Protein AF-A0A4Y3KHI7-F1 (afdb_monomer_lite)

Foldseek 3Di:
DDPVVVVVVVVVVVVVVVVPVVVVVVVVVVVVVVVVVVVVVVCVLVPPPADPPVVDPVLLVVCVVVQQWPWDFDADPSHTWIKIAGRDDDDPVDDPQSVQQQCQAQNPVRNGIGTPVSRDHDDDPDPPD

Structure (mmCIF, N/CA/C/O backbone):
data_AF-A0A4Y3KHI7-F1
#
_entry.id   AF-A0A4Y3KHI7-F1
#
loop_
_atom_site.group_PDB
_atom_site.id
_atom_site.type_symbol
_atom_site.label_atom_id
_atom_site.label_alt_id
_atom_site.label_comp_id
_atom_site.label_asym_id
_atom_site.label_entity_id
_atom_site.label_seq_id
_atom_site.pdbx_PDB_ins_code
_atom_site.Cartn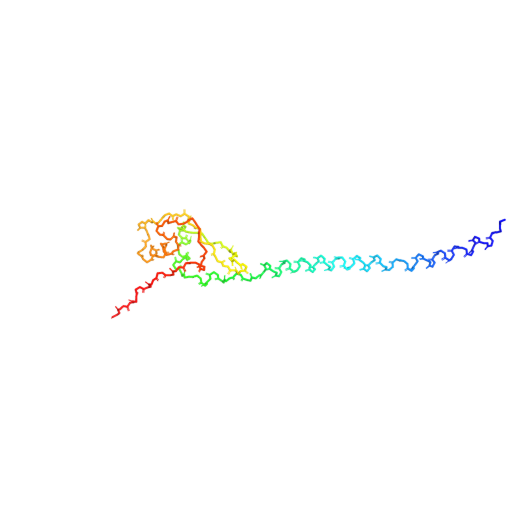_x
_atom_site.Cartn_y
_atom_site.Cartn_z
_atom_site.occupancy
_atom_site.B_iso_or_equiv
_atom_site.auth_seq_id
_atom_site.auth_comp_id
_atom_site.auth_asym_id
_atom_site.auth_atom_id
_atom_site.pdbx_PDB_model_num
ATOM 1 N N . MET A 1 1 ? 65.507 -1.540 -60.124 1.00 51.50 1 MET A N 1
ATOM 2 C CA . MET A 1 1 ? 64.235 -1.167 -59.474 1.00 51.50 1 MET A CA 1
ATOM 3 C C . MET A 1 1 ? 63.824 0.178 -60.057 1.00 51.50 1 MET A C 1
ATOM 5 O O . MET A 1 1 ? 64.557 1.140 -59.868 1.00 51.50 1 MET A O 1
ATOM 9 N N . ARG A 1 2 ? 62.813 0.207 -60.937 1.00 57.88 2 ARG A N 1
ATOM 10 C CA . ARG A 1 2 ? 62.478 1.383 -61.767 1.00 57.88 2 ARG A CA 1
ATOM 11 C C . ARG A 1 2 ? 61.407 2.233 -61.075 1.00 57.88 2 ARG A C 1
ATOM 13 O O . ARG A 1 2 ? 60.436 1.692 -60.559 1.00 57.88 2 ARG A O 1
ATOM 20 N N . MET A 1 3 ? 61.584 3.555 -61.098 1.00 49.47 3 MET A N 1
ATOM 21 C CA . MET A 1 3 ? 60.712 4.564 -60.467 1.00 49.47 3 MET A CA 1
ATOM 22 C C . MET A 1 3 ? 59.239 4.489 -60.933 1.00 49.47 3 MET A C 1
ATOM 24 O O . MET A 1 3 ? 58.338 4.939 -60.227 1.00 49.47 3 MET A O 1
ATOM 28 N N . ASP A 1 4 ? 58.991 3.878 -62.095 1.00 52.78 4 ASP A N 1
ATOM 29 C CA . ASP A 1 4 ? 57.665 3.708 -62.703 1.00 52.78 4 ASP A CA 1
ATOM 30 C C . ASP A 1 4 ? 56.741 2.742 -61.939 1.00 52.78 4 ASP A C 1
ATOM 32 O O . ASP A 1 4 ? 55.518 2.866 -62.004 1.00 52.78 4 ASP A O 1
ATOM 36 N N . GLU A 1 5 ? 57.304 1.796 -61.182 1.00 55.09 5 GLU A N 1
ATOM 37 C CA . GLU A 1 5 ? 56.534 0.842 -60.367 1.00 55.09 5 GLU A CA 1
ATOM 38 C C . GLU A 1 5 ? 55.979 1.502 -59.095 1.00 55.09 5 GLU A C 1
ATOM 40 O O . GLU A 1 5 ? 54.848 1.240 -58.684 1.00 55.09 5 GLU A O 1
ATOM 45 N N . VAL A 1 6 ? 56.736 2.442 -58.521 1.00 53.50 6 VAL A N 1
ATOM 46 C CA . VAL A 1 6 ? 56.359 3.169 -57.300 1.00 53.50 6 VAL A CA 1
ATOM 47 C C . VAL A 1 6 ? 55.242 4.179 -57.586 1.00 53.50 6 VAL A C 1
ATOM 49 O O . VAL A 1 6 ? 54.301 4.294 -56.805 1.00 53.50 6 VAL A O 1
ATOM 52 N N . MET A 1 7 ? 55.266 4.849 -58.743 1.00 53.28 7 MET A N 1
ATOM 53 C CA . MET A 1 7 ? 54.239 5.836 -59.114 1.00 53.28 7 MET A CA 1
ATOM 54 C C . MET A 1 7 ? 52.874 5.223 -59.477 1.00 53.28 7 MET A C 1
ATOM 56 O O . MET A 1 7 ? 51.858 5.912 -59.398 1.00 53.28 7 MET A O 1
ATOM 60 N N . ARG A 1 8 ? 52.816 3.929 -59.830 1.00 55.47 8 ARG A N 1
ATOM 61 C CA . ARG A 1 8 ? 51.549 3.204 -60.062 1.00 55.47 8 ARG A CA 1
ATOM 62 C C . ARG A 1 8 ? 50.986 2.513 -58.822 1.00 55.47 8 ARG A C 1
ATOM 64 O O . ARG A 1 8 ? 49.782 2.272 -58.776 1.00 55.47 8 ARG A O 1
ATOM 71 N N . ALA A 1 9 ? 51.815 2.213 -57.825 1.00 54.00 9 ALA A N 1
ATOM 72 C CA . ALA A 1 9 ? 51.363 1.574 -56.590 1.00 54.00 9 ALA A CA 1
ATOM 73 C C . ALA A 1 9 ? 50.588 2.542 -55.671 1.00 54.00 9 ALA A C 1
ATOM 75 O O . ALA A 1 9 ? 49.636 2.138 -55.002 1.00 54.00 9 ALA A O 1
ATOM 76 N N . VAL A 1 10 ? 50.939 3.833 -55.683 1.00 53.53 10 VAL A N 1
ATOM 77 C CA . VAL A 1 10 ? 50.341 4.849 -54.794 1.00 53.53 10 VAL A CA 1
ATOM 78 C C . VAL A 1 10 ? 48.842 5.102 -55.073 1.00 53.53 10 VAL A C 1
ATOM 80 O O . VAL A 1 10 ? 48.060 5.082 -54.121 1.00 53.53 10 VAL A O 1
ATOM 83 N N . PRO A 1 11 ? 48.369 5.246 -56.330 1.00 51.16 11 PRO A N 1
ATOM 84 C CA . PRO A 1 11 ? 46.938 5.422 -56.605 1.00 51.16 11 PRO A CA 1
ATOM 85 C C . PRO A 1 11 ? 46.100 4.156 -56.362 1.00 51.16 11 PRO A C 1
ATOM 87 O O . PRO A 1 11 ? 44.897 4.248 -56.119 1.00 51.16 11 PRO A O 1
ATOM 90 N N . ALA A 1 12 ? 46.716 2.970 -56.437 1.00 53.28 12 ALA A N 1
ATOM 91 C CA . ALA A 1 12 ? 46.040 1.696 -56.191 1.00 53.28 12 ALA A CA 1
ATOM 92 C C . ALA A 1 12 ? 45.806 1.452 -54.690 1.00 53.28 12 ALA A C 1
ATOM 94 O O . ALA A 1 12 ? 44.731 0.981 -54.318 1.00 53.28 12 ALA A O 1
ATOM 95 N N . LEU A 1 13 ? 46.749 1.854 -53.825 1.00 50.53 13 LEU A N 1
ATOM 96 C CA . LEU A 1 13 ? 46.533 1.840 -52.375 1.00 50.53 13 LEU A CA 1
ATOM 97 C C . LEU A 1 13 ? 45.477 2.869 -51.941 1.00 50.53 13 LEU A C 1
ATOM 99 O O . LEU A 1 13 ? 44.623 2.535 -51.123 1.00 50.53 13 LEU A O 1
ATOM 103 N N . ALA A 1 14 ? 45.466 4.072 -52.526 1.00 48.81 14 ALA A N 1
ATOM 104 C CA . ALA A 1 14 ? 44.501 5.117 -52.166 1.00 48.81 14 ALA A CA 1
ATOM 105 C C . ALA A 1 14 ? 43.038 4.697 -52.421 1.00 48.81 14 ALA A C 1
ATOM 107 O O . ALA A 1 14 ? 42.177 4.921 -51.574 1.00 48.81 14 ALA A O 1
ATOM 108 N N . ARG A 1 15 ? 42.764 3.983 -53.526 1.00 52.12 15 ARG A N 1
ATOM 109 C CA . ARG A 1 15 ? 41.421 3.425 -53.799 1.00 52.12 15 ARG A CA 1
ATOM 110 C C . ARG A 1 15 ? 41.013 2.283 -52.865 1.00 52.12 15 ARG A C 1
ATOM 112 O O . ARG A 1 15 ? 39.819 2.064 -52.672 1.00 52.12 15 ARG A O 1
ATOM 119 N N . SER A 1 16 ? 41.974 1.545 -52.303 1.00 47.47 16 SER A N 1
ATOM 120 C CA . SER A 1 16 ? 41.678 0.450 -51.366 1.00 47.47 16 SER A CA 1
ATOM 121 C C . SER A 1 16 ? 41.278 0.954 -49.975 1.00 47.47 16 SER A C 1
ATOM 123 O O . SER A 1 16 ? 40.459 0.322 -49.313 1.00 47.47 16 SER A O 1
ATOM 125 N N . VAL A 1 17 ? 41.783 2.126 -49.571 1.00 47.50 17 VAL A N 1
ATOM 126 C CA . VAL A 1 17 ? 41.451 2.762 -48.285 1.00 47.50 17 VAL A CA 1
ATOM 127 C C . VAL A 1 17 ? 40.079 3.442 -48.350 1.00 47.50 17 VAL A C 1
ATOM 129 O O . VAL A 1 17 ? 39.269 3.291 -47.442 1.00 47.50 17 VAL A O 1
ATOM 132 N N . GLU A 1 18 ? 39.742 4.072 -49.479 1.00 47.28 18 GLU A N 1
ATOM 133 C CA . GLU A 1 18 ? 38.467 4.790 -49.647 1.00 47.28 18 GLU A CA 1
ATOM 134 C C . GLU A 1 18 ? 37.226 3.868 -49.655 1.00 47.28 18 GLU A C 1
ATOM 136 O O . GLU A 1 18 ? 36.110 4.305 -49.369 1.00 47.28 18 GLU A O 1
ATOM 141 N N . SER A 1 19 ? 37.407 2.567 -49.917 1.00 48.38 19 SER A N 1
ATOM 142 C CA . SER A 1 19 ? 36.318 1.574 -49.882 1.00 48.38 19 SER A CA 1
ATOM 143 C C . SER A 1 19 ? 36.104 0.927 -48.504 1.00 48.38 19 SER A C 1
ATOM 145 O O . SER A 1 19 ? 35.063 0.308 -48.285 1.00 48.38 19 SER A O 1
ATOM 147 N N . ALA A 1 20 ? 37.048 1.068 -47.566 1.00 46.69 20 ALA A N 1
ATOM 148 C CA . ALA A 1 20 ? 36.981 0.439 -46.242 1.00 46.69 20 ALA A CA 1
ATOM 149 C C . ALA A 1 20 ? 36.371 1.351 -45.156 1.00 46.69 20 ALA A C 1
ATOM 151 O O . ALA A 1 20 ? 35.830 0.853 -44.169 1.00 46.69 20 ALA A O 1
ATOM 152 N N . ASP A 1 21 ? 36.366 2.671 -45.361 1.00 48.28 21 ASP A N 1
ATOM 153 C CA . ASP A 1 21 ? 35.971 3.650 -44.334 1.00 48.28 21 ASP A CA 1
ATOM 154 C C . ASP A 1 21 ? 34.457 3.896 -44.191 1.00 48.28 21 ASP 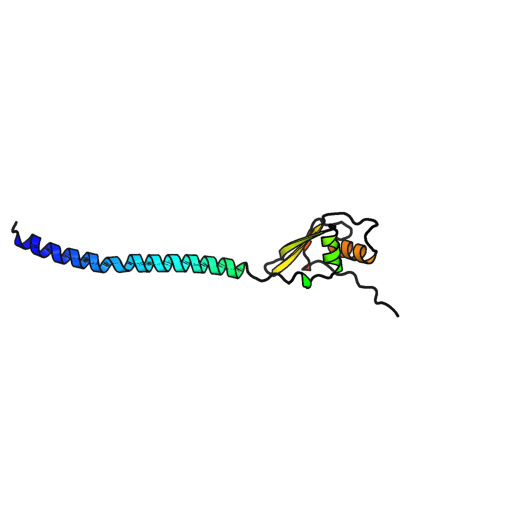A C 1
ATOM 156 O O . ASP A 1 21 ? 34.021 4.601 -43.279 1.00 48.28 21 ASP A O 1
ATOM 160 N N . ARG A 1 22 ? 33.604 3.276 -45.020 1.00 49.31 22 ARG A N 1
ATOM 161 C CA . ARG A 1 22 ? 32.133 3.370 -44.852 1.00 49.31 22 ARG A CA 1
ATOM 162 C C . ARG A 1 22 ? 31.531 2.334 -43.903 1.00 49.31 22 ARG A C 1
ATOM 164 O O . ARG A 1 22 ? 30.410 2.522 -43.434 1.00 49.31 22 ARG A O 1
ATOM 171 N N . VAL A 1 23 ? 32.254 1.259 -43.599 1.00 50.19 23 VAL A N 1
ATOM 172 C CA . VAL A 1 23 ? 31.788 0.195 -42.694 1.00 50.19 23 VAL A CA 1
ATOM 173 C C . VAL A 1 23 ? 31.876 0.575 -41.200 1.00 50.19 23 VAL A C 1
ATOM 175 O O . VAL A 1 23 ? 30.912 0.286 -40.485 1.00 50.19 23 VAL A O 1
ATOM 178 N N . PRO A 1 24 ? 32.927 1.266 -40.694 1.00 53.50 24 PRO A N 1
ATOM 179 C CA . PRO A 1 24 ? 33.001 1.605 -39.271 1.00 53.50 24 PRO A CA 1
ATOM 180 C C . PRO A 1 24 ? 31.907 2.589 -38.836 1.00 53.50 24 PRO A C 1
ATOM 182 O O . PRO A 1 24 ? 31.358 2.450 -37.744 1.00 53.50 24 PRO A O 1
ATOM 185 N N . GLY A 1 25 ? 31.525 3.531 -39.706 1.00 55.19 25 GLY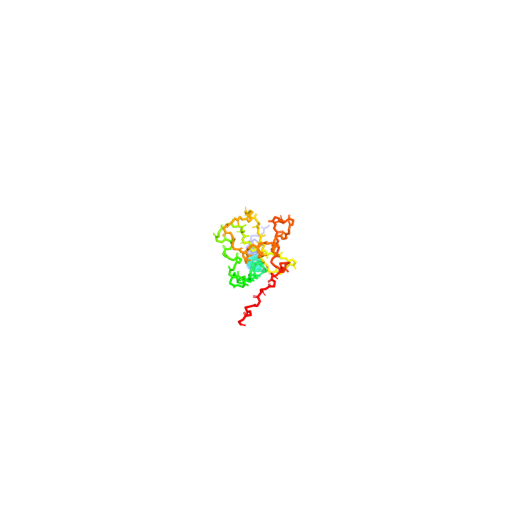 A N 1
ATOM 186 C CA . GLY A 1 25 ? 30.434 4.470 -39.426 1.00 55.19 25 GLY A CA 1
ATOM 187 C C . GLY A 1 25 ? 29.076 3.778 -39.276 1.00 55.19 25 GLY A C 1
ATOM 188 O O . GLY A 1 25 ? 28.331 4.074 -38.344 1.00 55.19 25 GLY A O 1
ATOM 189 N N . LEU A 1 26 ? 28.771 2.804 -40.141 1.00 57.41 26 LEU A N 1
ATOM 190 C CA . LEU A 1 26 ? 27.506 2.063 -40.097 1.00 57.41 26 LEU A CA 1
ATOM 191 C C . LEU A 1 26 ? 27.426 1.137 -38.871 1.00 57.41 26 LEU A C 1
ATOM 193 O O . LEU A 1 26 ? 26.385 1.053 -38.220 1.00 57.41 26 LEU A O 1
ATOM 197 N N . ALA A 1 27 ? 28.541 0.483 -38.529 1.00 61.88 27 ALA A N 1
ATOM 198 C CA . ALA A 1 27 ? 28.650 -0.354 -37.337 1.00 61.88 27 ALA A CA 1
ATOM 199 C C . ALA A 1 27 ? 28.503 0.468 -36.043 1.00 61.88 27 ALA A C 1
ATOM 201 O O . ALA A 1 27 ? 27.802 0.047 -35.122 1.00 61.88 27 ALA A O 1
ATOM 202 N N . GLY A 1 28 ? 29.098 1.666 -35.995 1.00 61.62 28 GLY A N 1
ATOM 203 C CA . GLY A 1 28 ? 28.940 2.598 -34.877 1.00 61.62 28 GLY A CA 1
ATOM 204 C C . GLY A 1 28 ? 27.493 3.062 -34.690 1.00 61.62 28 GLY A C 1
ATOM 205 O O . GLY A 1 28 ? 26.979 3.047 -33.573 1.00 61.62 28 GLY A O 1
ATOM 206 N N . VAL A 1 29 ? 26.797 3.397 -35.782 1.00 73.19 29 VAL A N 1
ATOM 207 C CA . VAL A 1 29 ? 25.377 3.789 -35.739 1.00 73.19 29 VAL A CA 1
ATOM 208 C C . VAL A 1 29 ? 24.492 2.636 -35.257 1.00 73.19 29 VAL A C 1
ATOM 210 O O . VAL A 1 29 ? 23.645 2.842 -34.389 1.00 73.19 29 VAL A O 1
ATOM 213 N N . LEU A 1 30 ? 24.710 1.412 -35.750 1.00 75.56 30 LEU A N 1
ATOM 214 C CA . LEU A 1 30 ? 23.954 0.233 -35.308 1.00 75.56 30 LEU A CA 1
ATOM 215 C C . LEU A 1 30 ? 24.165 -0.080 -33.822 1.00 75.56 30 LEU A C 1
ATOM 217 O O . LEU A 1 30 ? 23.207 -0.430 -33.135 1.00 75.56 30 LEU A O 1
ATOM 221 N N . ALA A 1 31 ? 25.386 0.087 -33.307 1.00 73.38 31 ALA A N 1
ATOM 222 C CA . ALA A 1 31 ? 25.671 -0.099 -31.886 1.00 73.38 31 ALA A CA 1
ATOM 223 C C . ALA A 1 31 ? 24.907 0.909 -31.011 1.00 73.38 31 ALA A C 1
ATOM 225 O O . ALA A 1 31 ? 24.294 0.523 -30.016 1.00 73.38 31 ALA A O 1
ATOM 226 N N . ILE A 1 32 ? 24.877 2.185 -31.410 1.00 76.06 32 ILE A N 1
ATOM 227 C CA . ILE A 1 32 ? 24.135 3.238 -30.698 1.00 76.06 32 ILE A CA 1
ATOM 228 C C . ILE A 1 32 ? 22.631 2.944 -30.719 1.00 76.06 32 ILE A C 1
ATOM 230 O O . ILE A 1 32 ? 21.983 2.985 -29.673 1.00 76.06 32 ILE A O 1
ATOM 234 N N . VAL A 1 33 ? 22.078 2.585 -31.882 1.00 79.88 33 VAL A N 1
ATOM 235 C CA . VAL A 1 33 ? 20.664 2.195 -32.011 1.00 79.88 33 VAL A CA 1
ATOM 236 C C . VAL A 1 33 ? 20.352 0.980 -31.137 1.00 79.88 33 VAL A C 1
ATOM 238 O O . VAL A 1 33 ? 19.315 0.962 -30.481 1.00 79.88 33 VAL A O 1
ATOM 241 N N . GLY A 1 34 ? 21.256 0.001 -31.061 1.00 79.31 34 GLY A N 1
ATOM 242 C CA . GLY A 1 34 ? 21.120 -1.161 -30.184 1.00 79.31 34 GLY A CA 1
ATOM 243 C C . GLY A 1 34 ? 21.048 -0.782 -28.703 1.00 79.31 34 GLY A C 1
ATOM 244 O O . GLY A 1 34 ? 20.139 -1.223 -28.004 1.00 79.31 34 GLY A O 1
ATOM 245 N N . VAL A 1 35 ? 21.948 0.083 -28.225 1.00 77.06 35 VAL A N 1
ATOM 246 C CA . VAL A 1 35 ? 21.937 0.568 -26.832 1.00 77.06 35 VAL A CA 1
ATOM 247 C C . VAL A 1 35 ? 20.664 1.358 -26.530 1.00 77.06 35 VAL A C 1
ATOM 249 O O . VAL A 1 35 ? 20.048 1.139 -25.489 1.00 77.06 35 VAL A O 1
ATOM 252 N N . ILE A 1 36 ? 20.227 2.227 -27.447 1.00 79.25 36 ILE A N 1
ATOM 253 C CA . ILE A 1 36 ? 18.975 2.982 -27.299 1.00 79.25 36 ILE A CA 1
ATOM 254 C C . ILE A 1 36 ? 17.777 2.032 -27.277 1.00 79.25 36 ILE A C 1
ATOM 256 O O . ILE A 1 36 ? 16.899 2.201 -26.440 1.00 79.25 36 ILE A O 1
ATOM 260 N N . ALA A 1 37 ? 17.738 1.017 -28.141 1.00 74.75 37 ALA A N 1
ATOM 261 C CA . ALA A 1 37 ? 16.655 0.040 -28.178 1.00 74.75 37 ALA A CA 1
ATOM 262 C C . ALA A 1 37 ? 16.601 -0.805 -26.898 1.00 74.75 37 ALA A C 1
ATOM 264 O O . ALA A 1 37 ? 15.518 -1.032 -26.364 1.00 74.75 37 ALA A O 1
ATOM 265 N N . ILE A 1 38 ? 17.753 -1.220 -26.363 1.00 76.25 38 ILE A N 1
ATOM 266 C CA . ILE A 1 38 ? 17.838 -1.927 -25.078 1.00 76.25 38 ILE A CA 1
ATOM 267 C C . ILE A 1 38 ? 17.386 -1.009 -23.940 1.00 76.25 38 ILE A C 1
ATOM 269 O O . ILE A 1 38 ? 16.564 -1.417 -23.122 1.00 76.25 38 ILE A O 1
ATOM 273 N N . GLY A 1 39 ? 17.862 0.237 -23.911 1.00 67.75 39 GLY A N 1
ATOM 274 C CA . GLY A 1 39 ? 17.446 1.238 -22.930 1.00 67.75 39 GLY A CA 1
ATOM 275 C C . GLY A 1 39 ? 15.942 1.505 -22.990 1.00 67.75 39 GLY A C 1
ATOM 276 O O . GLY A 1 39 ? 15.261 1.427 -21.973 1.00 67.75 39 GLY A O 1
ATOM 277 N N . ALA A 1 40 ? 15.396 1.718 -24.187 1.00 71.69 40 ALA A N 1
ATOM 278 C CA . ALA A 1 40 ? 13.971 1.916 -24.425 1.00 71.69 40 ALA A CA 1
ATOM 279 C C . ALA A 1 40 ? 13.149 0.679 -24.050 1.00 71.69 40 ALA A C 1
ATOM 281 O O . ALA A 1 40 ? 12.070 0.822 -23.489 1.00 71.69 40 ALA A O 1
ATOM 282 N N . PHE A 1 41 ? 13.655 -0.531 -24.295 1.00 72.62 41 PHE A N 1
ATOM 283 C CA . PHE A 1 41 ? 13.000 -1.772 -23.887 1.00 72.62 41 PHE A CA 1
ATOM 284 C C . PHE A 1 41 ? 13.004 -1.950 -22.364 1.00 72.62 41 PHE A C 1
ATOM 286 O O . PHE A 1 41 ? 11.982 -2.325 -21.792 1.00 72.62 41 PHE A O 1
ATOM 293 N N . MET A 1 42 ? 14.117 -1.643 -21.689 1.00 65.88 42 MET A N 1
ATOM 294 C CA . MET A 1 42 ? 14.189 -1.655 -20.225 1.00 65.88 42 MET A CA 1
ATOM 295 C C . MET A 1 42 ? 13.243 -0.618 -19.619 1.00 65.88 42 MET A C 1
ATOM 297 O O . MET A 1 42 ? 12.498 -0.952 -18.700 1.00 65.88 42 MET A O 1
ATOM 301 N N . ILE A 1 43 ? 13.205 0.596 -20.178 1.00 63.81 43 ILE A N 1
ATOM 302 C CA . ILE A 1 43 ? 12.265 1.643 -19.771 1.00 63.81 43 ILE A CA 1
ATOM 303 C C . ILE A 1 43 ? 10.837 1.166 -20.019 1.00 63.81 43 ILE A C 1
ATOM 305 O O . ILE A 1 43 ? 10.071 1.112 -19.071 1.00 63.81 43 ILE A O 1
ATOM 309 N N . ALA A 1 44 ? 10.471 0.735 -21.226 1.00 62.03 44 ALA A N 1
ATOM 310 C CA . ALA A 1 44 ? 9.112 0.301 -21.555 1.00 62.03 44 ALA A CA 1
ATOM 311 C C . ALA A 1 44 ? 8.634 -0.878 -20.692 1.00 62.03 44 ALA A C 1
ATOM 313 O O . ALA A 1 44 ? 7.479 -0.912 -20.272 1.00 62.03 44 ALA A O 1
ATOM 314 N N . ARG A 1 45 ? 9.522 -1.830 -20.377 1.00 59.81 45 ARG A N 1
ATOM 315 C CA . ARG A 1 45 ? 9.203 -2.956 -19.488 1.00 59.81 45 ARG A CA 1
ATOM 316 C C . ARG A 1 45 ? 8.981 -2.499 -18.045 1.00 59.81 45 ARG A C 1
ATOM 318 O O . ARG A 1 45 ? 8.102 -3.043 -17.382 1.00 59.81 45 ARG A O 1
ATOM 325 N N . ASN A 1 46 ? 9.751 -1.516 -17.584 1.00 57.50 46 ASN A N 1
ATOM 326 C CA . ASN A 1 46 ? 9.655 -0.965 -16.231 1.00 57.50 46 ASN A CA 1
ATOM 327 C C . ASN A 1 46 ? 8.604 0.155 -16.103 1.00 57.50 46 ASN A C 1
ATOM 329 O O . ASN A 1 46 ? 8.214 0.509 -14.999 1.00 57.50 46 ASN A O 1
ATOM 333 N N . SER A 1 47 ? 8.127 0.693 -17.228 1.00 52.31 47 SER A N 1
ATOM 334 C CA . SER A 1 47 ? 7.143 1.782 -17.313 1.00 52.31 47 SER A CA 1
ATOM 335 C C . SER A 1 47 ? 5.710 1.272 -17.360 1.00 52.31 47 SER A C 1
ATOM 337 O O . SER A 1 47 ? 4.818 2.023 -17.750 1.00 52.31 47 SER A O 1
ATOM 339 N N . ARG A 1 48 ? 5.461 0.001 -17.007 1.00 60.59 48 ARG A N 1
ATOM 340 C CA . ARG A 1 48 ? 4.081 -0.441 -16.803 1.00 60.59 48 ARG A CA 1
ATOM 341 C C . ARG A 1 48 ? 3.483 0.483 -15.741 1.00 60.59 48 ARG A C 1
ATOM 343 O O . ARG A 1 48 ? 4.035 0.533 -14.641 1.00 60.59 48 ARG A O 1
ATOM 350 N N . PRO A 1 49 ? 2.441 1.258 -16.081 1.00 60.53 49 PRO A N 1
ATOM 351 C CA . PRO A 1 49 ? 1.871 2.195 -15.137 1.00 60.53 49 PRO A CA 1
ATOM 352 C C . PRO A 1 49 ? 1.400 1.392 -13.931 1.00 60.53 49 PRO A C 1
ATOM 354 O O . PRO A 1 49 ? 0.726 0.369 -14.083 1.00 60.53 49 PRO A O 1
ATOM 357 N N . HIS A 1 50 ? 1.823 1.824 -12.746 1.00 63.66 50 HIS A N 1
ATOM 358 C CA . HIS A 1 50 ? 1.223 1.306 -11.530 1.00 63.66 50 HIS A CA 1
ATOM 359 C C . HIS A 1 50 ? -0.263 1.681 -11.540 1.00 63.66 50 HIS A C 1
ATOM 361 O O . HIS A 1 50 ? -0.602 2.725 -12.115 1.00 63.66 50 HIS A O 1
ATOM 367 N N . PRO A 1 51 ? -1.147 0.848 -10.958 1.00 68.56 51 PRO A N 1
ATOM 368 C CA . PRO A 1 51 ? -2.523 1.264 -10.714 1.00 68.56 51 PRO A CA 1
ATOM 369 C C . PRO A 1 51 ? -2.502 2.631 -10.033 1.00 68.56 51 PRO A C 1
ATOM 371 O O . PRO A 1 51 ? -1.603 2.918 -9.243 1.00 68.56 51 PRO A O 1
ATOM 374 N N . THR A 1 52 ? -3.420 3.514 -10.397 1.00 76.19 52 THR A N 1
ATOM 375 C CA . THR A 1 52 ? -3.452 4.861 -9.832 1.00 76.19 52 THR A CA 1
ATOM 376 C C . THR A 1 52 ? -3.666 4.768 -8.325 1.00 76.19 52 THR A C 1
ATOM 378 O O . THR A 1 52 ? -4.426 3.937 -7.842 1.00 76.19 52 THR A O 1
ATOM 381 N N . ARG A 1 53 ? -2.993 5.617 -7.541 1.00 77.00 53 ARG A N 1
ATOM 382 C CA . ARG A 1 53 ? -3.161 5.633 -6.073 1.00 77.00 53 ARG A CA 1
ATOM 383 C C . ARG A 1 53 ? -4.613 5.923 -5.660 1.00 77.00 53 ARG A C 1
ATOM 385 O O . ARG A 1 53 ? -5.037 5.516 -4.588 1.00 77.00 53 ARG A O 1
ATOM 392 N N . GLU A 1 54 ? -5.368 6.561 -6.553 1.00 76.94 54 GLU A N 1
ATOM 393 C CA . GLU A 1 54 ? -6.814 6.797 -6.471 1.00 76.94 54 GLU A CA 1
ATOM 394 C C . GLU A 1 54 ? -7.657 5.507 -6.473 1.00 76.94 54 GLU A C 1
ATOM 396 O O . GLU A 1 54 ? -8.805 5.535 -6.043 1.00 76.94 54 GLU A O 1
ATOM 401 N N . ASP A 1 55 ? -7.094 4.370 -6.899 1.00 83.25 55 ASP A N 1
ATOM 402 C CA . ASP A 1 55 ? -7.768 3.065 -6.867 1.00 83.25 55 ASP A CA 1
ATOM 403 C C . ASP A 1 55 ? -7.814 2.462 -5.450 1.00 83.25 55 ASP A C 1
ATOM 405 O O . ASP A 1 55 ? -8.525 1.482 -5.203 1.00 83.25 55 ASP A O 1
ATOM 409 N N . LEU A 1 56 ? -7.049 3.020 -4.504 1.00 89.12 56 LEU A N 1
ATOM 410 C CA . LEU A 1 56 ? -7.074 2.595 -3.110 1.00 89.12 56 LEU A CA 1
ATOM 411 C C . LEU A 1 56 ? -8.247 3.256 -2.366 1.00 89.12 56 LEU A C 1
ATOM 413 O O . LEU A 1 56 ? -8.496 4.450 -2.539 1.00 89.12 56 LEU A O 1
ATOM 417 N N . PRO A 1 57 ? -8.959 2.519 -1.493 1.00 91.56 57 PRO A N 1
ATOM 418 C CA . PRO A 1 57 ? -10.019 3.084 -0.668 1.00 91.56 57 PRO A CA 1
ATOM 419 C C . PRO A 1 57 ? -9.510 4.255 0.174 1.00 91.56 57 PRO A C 1
ATOM 421 O O . PRO A 1 57 ? -8.425 4.171 0.750 1.00 91.56 57 PRO A O 1
ATOM 424 N N . SER A 1 58 ? -10.322 5.306 0.315 1.00 92.75 58 SER A N 1
ATOM 425 C CA . SER A 1 58 ? -9.940 6.533 1.032 1.00 92.75 58 SER A CA 1
ATOM 426 C C . SER A 1 58 ? -9.414 6.257 2.439 1.00 92.75 58 SER A C 1
ATOM 428 O O . SER A 1 58 ? -8.375 6.771 2.809 1.00 92.75 58 SER A O 1
ATOM 430 N N . VAL A 1 59 ? -10.038 5.335 3.173 1.00 94.31 59 VAL A N 1
ATOM 431 C CA . VAL A 1 59 ? -9.597 4.902 4.510 1.00 94.31 59 VAL A CA 1
ATOM 432 C C . VAL A 1 59 ? -8.153 4.379 4.554 1.00 94.31 59 VAL A C 1
ATOM 434 O O . VAL A 1 59 ? -7.471 4.529 5.561 1.00 94.31 59 VAL A O 1
ATOM 437 N N . VAL A 1 60 ? -7.657 3.766 3.476 1.00 94.69 60 VAL A N 1
ATOM 438 C CA . VAL A 1 60 ? -6.264 3.299 3.386 1.00 94.69 60 VAL A CA 1
ATOM 439 C C . VAL A 1 60 ? -5.322 4.485 3.198 1.00 94.69 60 VAL A C 1
ATOM 441 O O . VAL A 1 60 ? -4.262 4.522 3.821 1.00 94.69 60 VAL A O 1
ATOM 444 N N . LEU A 1 61 ? -5.730 5.463 2.387 1.00 95.12 61 LEU A N 1
ATOM 445 C CA . LEU A 1 61 ? -5.002 6.716 2.191 1.00 95.12 61 LEU A CA 1
ATOM 446 C C . LEU A 1 61 ? -4.995 7.557 3.478 1.00 95.12 61 LEU A C 1
ATOM 448 O O . LEU A 1 61 ? -3.948 8.069 3.860 1.00 95.12 61 LEU A O 1
ATOM 452 N N . ASP A 1 62 ? -6.112 7.605 4.205 1.00 95.06 62 ASP A N 1
ATOM 453 C CA . ASP A 1 62 ? -6.227 8.285 5.498 1.00 95.06 62 ASP A CA 1
ATOM 454 C C . ASP A 1 62 ? -5.293 7.641 6.542 1.00 95.06 62 ASP A C 1
ATOM 456 O O . ASP A 1 62 ? -4.603 8.328 7.299 1.00 95.06 62 ASP A O 1
ATOM 460 N N . LEU A 1 63 ? -5.214 6.303 6.576 1.00 95.75 63 LEU A N 1
ATOM 461 C CA . LEU A 1 63 ? -4.279 5.576 7.444 1.00 95.75 63 LEU A CA 1
ATOM 462 C C . LEU A 1 63 ? -2.813 5.877 7.104 1.00 95.75 63 LEU A C 1
ATOM 464 O O . LEU A 1 63 ? -1.973 5.921 8.009 1.00 95.75 63 LEU A O 1
ATOM 468 N N . GLU A 1 64 ? -2.499 6.067 5.825 1.00 95.88 64 GLU A N 1
ATOM 469 C CA . GLU A 1 64 ? -1.167 6.458 5.371 1.00 95.88 64 GLU A CA 1
ATOM 470 C C . GLU A 1 64 ? -0.832 7.899 5.763 1.00 95.88 64 GLU A C 1
ATOM 472 O O . GLU A 1 64 ? 0.214 8.143 6.364 1.00 95.88 64 GLU A O 1
ATOM 477 N N . GLU A 1 65 ? -1.736 8.845 5.498 1.00 96.00 65 GLU A N 1
ATOM 478 C CA . GLU A 1 65 ? -1.576 10.261 5.845 1.00 96.00 65 GLU A CA 1
ATOM 479 C C . GLU A 1 65 ? -1.357 10.441 7.353 1.00 96.00 65 GLU A C 1
ATOM 481 O O . GLU A 1 65 ? -0.516 11.224 7.800 1.00 96.00 65 GLU A O 1
ATOM 486 N N . ARG A 1 66 ? -2.060 9.640 8.157 1.00 94.69 66 ARG A N 1
ATOM 487 C CA . ARG A 1 66 ? -1.924 9.621 9.618 1.00 94.69 66 ARG A CA 1
ATOM 488 C C . ARG A 1 66 ? -0.713 8.818 10.118 1.00 94.69 66 ARG A C 1
ATOM 490 O O . ARG A 1 66 ? -0.488 8.747 11.330 1.00 94.69 66 ARG A O 1
ATOM 497 N N . GLY A 1 67 ? 0.066 8.213 9.221 1.00 96.31 67 GLY A N 1
ATOM 498 C CA . GLY A 1 67 ? 1.325 7.528 9.519 1.00 96.31 67 GLY A CA 1
ATOM 499 C C . GLY A 1 67 ? 1.181 6.141 10.151 1.00 96.31 67 GLY A C 1
ATOM 500 O O . GLY A 1 67 ? 2.118 5.663 10.799 1.00 96.31 67 GLY A O 1
ATOM 501 N N . TYR A 1 68 ? 0.030 5.479 10.005 1.00 96.50 68 TYR A N 1
ATOM 502 C CA . TYR A 1 68 ? -0.139 4.091 10.457 1.00 96.50 68 TYR A CA 1
ATOM 503 C C . TYR A 1 68 ? 0.471 3.090 9.483 1.00 96.50 68 TYR A C 1
ATOM 505 O O . TYR A 1 68 ? 0.974 2.040 9.908 1.00 96.50 68 TYR A O 1
ATOM 513 N N . LEU A 1 69 ? 0.477 3.434 8.199 1.00 96.75 69 LEU A N 1
ATOM 514 C CA . LEU A 1 69 ? 1.088 2.648 7.143 1.00 96.75 69 LEU A CA 1
ATOM 515 C C . LEU A 1 69 ? 1.815 3.535 6.131 1.00 96.75 69 LEU A C 1
ATOM 517 O O . LEU A 1 69 ? 1.705 4.754 6.173 1.00 96.75 69 LEU A O 1
ATOM 521 N N . GLU A 1 70 ? 2.591 2.908 5.263 1.00 96.44 70 GLU A N 1
ATOM 522 C CA . GLU A 1 70 ? 3.296 3.529 4.142 1.00 96.44 70 GLU A CA 1
ATOM 523 C C . GLU A 1 70 ? 2.996 2.702 2.890 1.00 96.44 70 GLU A C 1
ATOM 525 O O . GLU A 1 70 ? 2.981 1.469 2.967 1.00 96.44 70 GLU A O 1
ATOM 530 N N . ILE A 1 71 ? 2.706 3.365 1.768 1.00 95.12 71 ILE A N 1
ATOM 531 C CA . ILE A 1 71 ? 2.322 2.708 0.516 1.00 95.12 71 ILE A CA 1
ATOM 532 C C . ILE A 1 71 ? 3.468 2.839 -0.483 1.00 95.12 71 ILE A C 1
ATOM 534 O O . ILE A 1 71 ? 3.815 3.938 -0.913 1.00 95.12 71 ILE A O 1
ATOM 538 N N . GLU A 1 72 ? 4.038 1.704 -0.874 1.00 92.31 72 GLU A N 1
ATOM 539 C CA . GLU A 1 72 ? 5.130 1.629 -1.840 1.00 92.31 72 GLU A CA 1
ATOM 540 C C . GLU A 1 72 ? 4.664 0.953 -3.134 1.00 92.31 72 GLU A C 1
ATOM 542 O O . GLU A 1 72 ? 3.938 -0.043 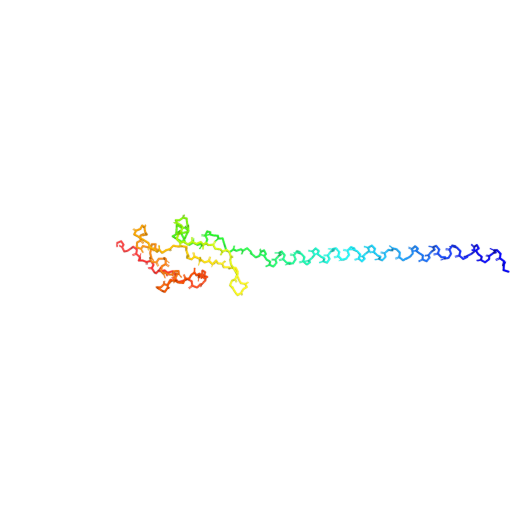-3.122 1.00 92.31 72 GLU A O 1
ATOM 547 N N . ALA A 1 73 ? 5.088 1.504 -4.270 1.00 89.69 73 ALA A N 1
ATOM 548 C CA . ALA A 1 73 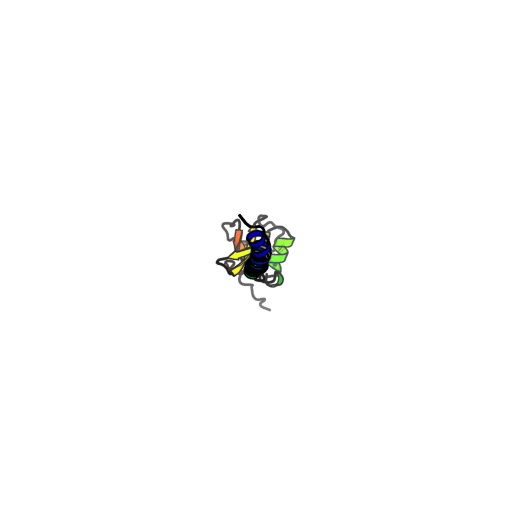? 4.879 0.897 -5.577 1.00 89.69 73 ALA A CA 1
ATOM 549 C C . ALA A 1 73 ? 5.643 -0.435 -5.659 1.00 89.69 73 ALA A C 1
ATOM 551 O O . ALA A 1 73 ? 6.845 -0.483 -5.402 1.00 89.69 73 ALA A O 1
ATOM 552 N N . PHE A 1 74 ? 4.957 -1.520 -6.014 1.00 86.56 74 PHE A N 1
ATOM 553 C CA . PHE A 1 74 ? 5.522 -2.864 -5.952 1.00 86.56 74 PHE A CA 1
ATOM 554 C C . PHE A 1 74 ? 5.101 -3.718 -7.153 1.00 86.56 74 PHE A C 1
ATOM 556 O O . PHE A 1 74 ? 4.109 -3.444 -7.820 1.00 86.56 74 PHE A O 1
ATOM 563 N N . PHE A 1 75 ? 5.861 -4.776 -7.445 1.00 85.44 75 PHE A N 1
ATOM 564 C CA . PHE A 1 75 ? 5.516 -5.744 -8.486 1.00 85.44 75 PHE A CA 1
ATOM 565 C C . PHE A 1 75 ? 5.343 -7.137 -7.883 1.00 85.44 75 PHE A C 1
ATOM 567 O O . PHE A 1 75 ? 6.322 -7.839 -7.628 1.00 85.44 75 PHE A O 1
ATOM 574 N N . GLU A 1 76 ? 4.097 -7.581 -7.738 1.00 82.94 76 GLU A N 1
ATOM 575 C CA . GLU A 1 76 ? 3.780 -8.947 -7.321 1.00 82.94 76 GLU A CA 1
ATOM 576 C C . GLU A 1 76 ? 3.655 -9.827 -8.573 1.00 82.94 76 GLU A C 1
ATOM 578 O O . GLU A 1 76 ? 2.819 -9.598 -9.450 1.00 82.94 76 GLU A O 1
ATOM 583 N N . ARG A 1 77 ? 4.514 -10.848 -8.696 1.00 83.31 77 ARG A N 1
ATOM 584 C CA . ARG A 1 77 ? 4.475 -11.838 -9.799 1.00 83.31 77 ARG A CA 1
ATOM 585 C C . ARG A 1 77 ? 4.466 -11.219 -11.211 1.00 83.31 77 ARG A C 1
ATOM 587 O O . ARG A 1 77 ? 3.917 -11.796 -12.148 1.00 83.31 77 ARG A O 1
ATOM 594 N N . GLY A 1 78 ? 5.107 -10.061 -11.379 1.00 82.12 78 GLY A N 1
ATOM 595 C CA . GLY A 1 78 ? 5.233 -9.370 -12.668 1.00 82.12 78 GLY A CA 1
ATOM 596 C C . GLY A 1 78 ? 4.030 -8.508 -13.076 1.00 82.12 78 GLY A C 1
ATOM 597 O O . GLY A 1 78 ? 4.013 -7.996 -14.202 1.00 82.12 78 GLY A O 1
ATOM 598 N N . ALA A 1 79 ? 3.053 -8.329 -12.184 1.00 83.50 79 ALA A N 1
ATOM 599 C CA . ALA A 1 79 ? 1.986 -7.341 -12.302 1.00 83.50 79 ALA A CA 1
ATOM 600 C C . ALA A 1 79 ? 2.251 -6.167 -11.339 1.00 83.50 79 ALA A C 1
ATOM 602 O O . ALA A 1 79 ? 2.783 -6.403 -10.253 1.00 83.50 79 ALA A O 1
ATOM 603 N N . PRO A 1 80 ? 1.936 -4.918 -11.730 1.00 86.38 80 PRO A N 1
ATOM 604 C CA . PRO A 1 80 ? 2.041 -3.787 -10.820 1.00 86.38 80 PRO A CA 1
ATOM 605 C C . PRO A 1 80 ? 0.997 -3.916 -9.702 1.00 86.38 80 PRO A C 1
ATOM 607 O O . PRO A 1 80 ? -0.157 -4.255 -9.961 1.00 86.38 80 PRO A O 1
ATOM 610 N N . ASP A 1 81 ? 1.417 -3.650 -8.474 1.00 90.38 81 ASP A N 1
ATOM 611 C CA . ASP A 1 81 ? 0.630 -3.751 -7.247 1.00 90.38 81 ASP A CA 1
ATOM 612 C C . ASP A 1 81 ? 1.104 -2.674 -6.247 1.00 90.38 81 ASP A C 1
ATOM 614 O O . ASP A 1 81 ? 2.017 -1.890 -6.526 1.00 90.38 81 ASP A O 1
ATOM 618 N N . TRP A 1 82 ? 0.493 -2.643 -5.068 1.00 92.69 82 TRP A N 1
ATOM 619 C CA . TRP A 1 82 ? 0.903 -1.792 -3.956 1.00 92.69 82 TRP A CA 1
ATOM 620 C C . TRP A 1 82 ? 1.379 -2.640 -2.784 1.00 92.69 82 TRP A C 1
ATOM 622 O O . TRP A 1 82 ? 0.741 -3.627 -2.429 1.00 92.69 82 TRP A O 1
ATOM 632 N N . LEU A 1 83 ? 2.481 -2.253 -2.154 1.00 94.44 83 LEU A N 1
ATOM 633 C CA . LEU A 1 83 ? 2.961 -2.862 -0.921 1.00 94.44 83 LEU A CA 1
ATOM 634 C C . LEU A 1 83 ? 2.659 -1.925 0.246 1.00 94.44 83 LEU A C 1
ATOM 636 O O . LEU A 1 83 ? 3.068 -0.768 0.253 1.00 94.44 83 LEU A O 1
ATOM 640 N N . LEU A 1 84 ? 1.909 -2.426 1.224 1.00 96.00 84 LEU A N 1
ATOM 641 C CA . LEU A 1 84 ? 1.519 -1.674 2.407 1.00 96.00 84 LEU A CA 1
ATOM 642 C C . LEU A 1 84 ? 2.439 -2.073 3.551 1.00 96.00 84 LEU A C 1
ATOM 644 O O . LEU A 1 84 ? 2.446 -3.234 3.964 1.00 96.00 84 LEU A O 1
ATOM 648 N N . HIS A 1 85 ? 3.192 -1.116 4.078 1.00 97.06 85 HIS A N 1
ATOM 649 C CA . HIS A 1 85 ? 4.115 -1.304 5.190 1.00 97.06 85 HIS A CA 1
ATOM 650 C C . HIS A 1 85 ? 3.511 -0.787 6.482 1.00 97.06 85 HIS A C 1
ATOM 652 O O . HIS A 1 85 ? 3.072 0.356 6.568 1.00 97.06 85 HIS A O 1
ATOM 658 N N . ARG A 1 86 ? 3.537 -1.601 7.532 1.00 96.81 86 ARG A N 1
ATOM 659 C CA . ARG A 1 86 ? 3.077 -1.185 8.851 1.00 96.81 86 ARG A CA 1
ATOM 660 C C . ARG A 1 86 ? 4.103 -0.253 9.490 1.00 96.81 86 ARG A C 1
ATOM 662 O O . ARG A 1 86 ? 5.205 -0.682 9.830 1.00 96.81 86 ARG A O 1
ATOM 669 N N . ARG A 1 87 ? 3.704 0.987 9.760 1.00 96.56 87 ARG A N 1
ATOM 670 C CA . ARG A 1 87 ? 4.545 1.993 10.430 1.00 96.56 87 ARG A CA 1
ATOM 671 C C . ARG A 1 87 ? 4.253 2.094 11.918 1.00 96.56 87 ARG A C 1
ATOM 673 O O . ARG A 1 87 ? 5.170 2.242 12.724 1.00 96.56 87 ARG A O 1
ATOM 680 N N . ARG A 1 88 ? 2.980 1.975 12.293 1.00 94.38 88 ARG A N 1
ATOM 681 C CA . ARG A 1 88 ? 2.514 2.156 13.670 1.00 94.38 88 ARG A CA 1
ATOM 682 C C . ARG A 1 88 ? 1.437 1.141 14.021 1.00 94.38 88 ARG A C 1
ATOM 684 O O . ARG A 1 88 ? 0.706 0.687 13.147 1.00 94.38 88 ARG A O 1
ATOM 691 N N . LEU A 1 89 ? 1.345 0.785 15.301 1.00 94.38 89 LEU A N 1
ATOM 692 C CA . LEU A 1 89 ? 0.244 -0.013 15.845 1.00 94.38 89 LEU A CA 1
ATOM 693 C C . LEU A 1 89 ? -1.049 0.815 15.934 1.00 94.38 89 LEU A C 1
ATOM 695 O O . LEU A 1 89 ? -0.963 2.033 16.121 1.00 94.38 89 LEU A O 1
ATOM 699 N N . PRO A 1 90 ? -2.229 0.177 15.828 1.00 92.00 90 PRO A N 1
ATOM 700 C CA . PRO A 1 90 ? -3.495 0.877 15.961 1.00 92.00 90 PRO A CA 1
ATOM 701 C C . PRO A 1 90 ? -3.625 1.409 17.393 1.00 92.00 90 PRO A C 1
ATOM 703 O O . PRO A 1 90 ? -3.220 0.752 18.355 1.00 92.00 90 PRO A O 1
ATOM 706 N N . ASP A 1 91 ? -4.158 2.617 17.537 1.00 92.94 91 ASP A N 1
ATOM 707 C CA . ASP A 1 91 ? -4.354 3.272 18.827 1.00 92.94 91 ASP A CA 1
ATOM 708 C C . ASP A 1 91 ? -5.798 3.773 18.968 1.00 92.94 91 ASP A C 1
ATOM 710 O O . ASP A 1 91 ? -6.643 3.552 18.103 1.00 92.94 91 ASP A O 1
ATOM 714 N N . ARG A 1 92 ? -6.089 4.462 20.076 1.00 92.06 92 ARG A N 1
ATOM 715 C CA . ARG A 1 92 ? -7.434 4.979 20.375 1.00 92.06 92 ARG A CA 1
ATOM 716 C C . ARG A 1 92 ? -7.904 6.090 19.431 1.00 92.06 92 ARG A C 1
ATOM 718 O O . ARG A 1 92 ? -9.056 6.493 19.535 1.00 92.06 92 ARG A O 1
ATOM 725 N N . ASN A 1 93 ? -7.031 6.614 18.570 1.00 92.81 93 ASN A N 1
ATOM 726 C CA . ASN A 1 93 ? -7.400 7.655 17.618 1.00 92.81 93 ASN A CA 1
ATOM 727 C C . ASN A 1 93 ? -7.995 7.069 16.335 1.00 92.81 93 ASN A C 1
ATOM 729 O O . ASN A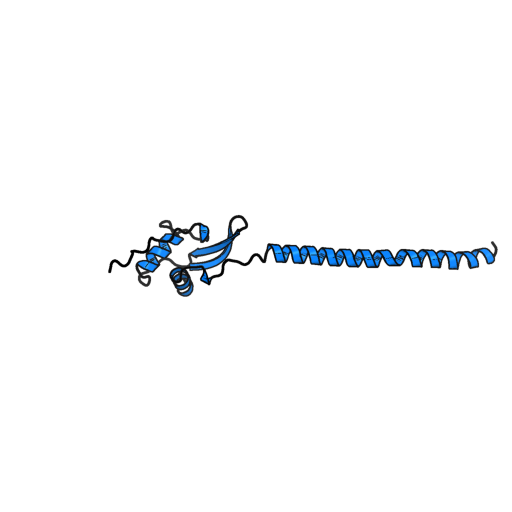 1 93 ? -8.532 7.828 15.530 1.00 92.81 93 ASN A O 1
ATOM 733 N N . LEU A 1 94 ? -7.869 5.760 16.102 1.00 92.94 94 LEU A N 1
ATOM 734 C CA . LEU A 1 94 ? -8.533 5.103 14.985 1.00 92.94 94 LEU A CA 1
ATOM 735 C C . LEU A 1 94 ? -9.998 4.849 15.334 1.00 92.94 94 LEU A C 1
ATOM 737 O O . LEU A 1 94 ? -10.323 4.332 16.403 1.00 92.94 94 LEU A O 1
ATOM 741 N N . SER A 1 95 ? -10.881 5.182 14.402 1.00 93.62 95 SER A N 1
ATOM 742 C CA . SER A 1 95 ? -12.271 4.743 14.444 1.00 93.62 95 SER A CA 1
ATOM 743 C C . SER A 1 95 ? -12.362 3.215 14.338 1.00 93.62 95 SER A C 1
ATOM 745 O O . SER A 1 95 ? -11.418 2.532 13.929 1.00 93.62 95 SER A O 1
ATOM 747 N N . GLU A 1 96 ? -13.522 2.653 14.678 1.00 92.31 96 GLU A N 1
ATOM 748 C CA . GLU A 1 96 ? -13.784 1.218 14.503 1.00 92.31 96 GLU A CA 1
ATOM 749 C C . GLU A 1 96 ? -13.620 0.793 13.036 1.00 92.31 96 GLU A C 1
ATOM 751 O O . GLU A 1 96 ? -13.031 -0.249 12.749 1.00 92.31 96 GLU A O 1
ATOM 756 N N . HIS A 1 97 ? -14.058 1.643 12.103 1.00 92.62 97 HIS A N 1
ATOM 757 C CA . HIS A 1 97 ? -13.929 1.397 10.671 1.00 92.62 97 HIS A CA 1
ATOM 758 C C . HIS A 1 97 ? -12.461 1.332 10.220 1.00 92.62 97 HIS A C 1
ATOM 760 O O . HIS A 1 97 ? -12.056 0.369 9.569 1.00 92.62 97 HIS A O 1
ATOM 766 N N . GLU A 1 98 ? -11.647 2.316 10.612 1.00 94.19 98 GLU A N 1
ATOM 767 C CA . GLU A 1 98 ? -10.207 2.350 10.316 1.00 94.19 98 GLU A CA 1
ATOM 768 C C . GLU A 1 98 ? -9.463 1.188 10.975 1.00 94.19 98 GLU A C 1
ATOM 770 O O . GLU A 1 98 ? -8.589 0.576 10.367 1.00 94.19 98 GLU A O 1
ATOM 775 N N . THR A 1 99 ? -9.838 0.844 12.208 1.00 94.00 99 THR A N 1
ATOM 776 C CA . THR A 1 99 ? -9.278 -0.306 12.924 1.00 94.00 99 THR A CA 1
ATOM 777 C C . THR A 1 99 ? -9.593 -1.609 12.188 1.00 94.00 99 THR A C 1
ATOM 779 O O . THR A 1 99 ? -8.709 -2.449 12.011 1.00 94.00 99 THR A O 1
ATOM 782 N N . GLY A 1 100 ? -10.826 -1.765 11.697 1.00 93.25 100 GLY A N 1
ATOM 783 C CA . GLY A 1 100 ? -11.233 -2.898 10.868 1.00 93.25 100 GLY A CA 1
ATOM 784 C C . GLY A 1 100 ? -10.403 -3.013 9.590 1.00 93.25 100 GLY A C 1
ATOM 785 O O . GLY A 1 100 ? -9.902 -4.092 9.279 1.00 93.25 100 GLY A O 1
ATOM 786 N N . TRP A 1 101 ? -10.180 -1.897 8.894 1.00 95.19 101 TRP A N 1
ATOM 787 C CA . TRP A 1 101 ? -9.306 -1.846 7.719 1.00 95.19 101 TRP A CA 1
ATOM 788 C C . TRP A 1 101 ? -7.851 -2.168 8.040 1.00 95.19 101 TRP A C 1
ATOM 790 O O . TRP A 1 101 ? -7.225 -2.963 7.342 1.00 95.19 101 TRP A O 1
ATOM 800 N N . TYR A 1 102 ? -7.321 -1.623 9.130 1.00 95.12 102 TYR A N 1
ATOM 801 C CA . TYR A 1 102 ? -5.958 -1.887 9.567 1.00 95.12 102 TYR A CA 1
ATOM 802 C C . TYR A 1 102 ? -5.718 -3.389 9.796 1.00 95.12 102 TYR A C 1
ATOM 804 O O . TYR A 1 102 ? -4.730 -3.954 9.317 1.00 95.12 102 TYR A O 1
ATOM 812 N N . PHE A 1 103 ? -6.641 -4.067 10.485 1.00 94.94 103 PHE A N 1
ATOM 813 C CA . PHE A 1 103 ? -6.550 -5.513 10.701 1.00 94.94 103 PHE A CA 1
ATOM 814 C C . PHE A 1 103 ? -6.875 -6.335 9.452 1.00 94.94 103 PHE A C 1
ATOM 816 O O . PHE A 1 103 ? -6.351 -7.438 9.315 1.00 94.94 103 PHE A O 1
ATOM 823 N N . ALA A 1 104 ? -7.689 -5.822 8.532 1.00 94.94 104 ALA A N 1
ATOM 824 C CA . ALA A 1 104 ? -7.901 -6.449 7.232 1.00 94.94 104 ALA A CA 1
ATOM 825 C C . ALA A 1 104 ? -6.623 -6.446 6.373 1.00 94.94 104 ALA A C 1
ATOM 827 O O . ALA A 1 104 ? -6.367 -7.412 5.655 1.00 94.94 104 ALA A O 1
ATOM 828 N N . ILE A 1 105 ? -5.804 -5.394 6.488 1.00 95.75 105 ILE A N 1
ATOM 829 C CA . ILE A 1 105 ? -4.512 -5.278 5.802 1.00 95.75 105 ILE A CA 1
ATOM 830 C C . ILE A 1 105 ? -3.471 -6.179 6.468 1.00 95.75 105 ILE A C 1
ATOM 832 O O . ILE A 1 105 ? -2.946 -7.087 5.835 1.00 95.75 105 ILE A O 1
ATOM 836 N N . PHE A 1 106 ? -3.167 -5.955 7.751 1.00 95.50 106 PHE A N 1
ATOM 837 C CA . PHE A 1 106 ? -2.016 -6.591 8.410 1.00 95.50 106 PHE A CA 1
ATOM 838 C C . PHE A 1 106 ? -2.347 -7.905 9.131 1.00 95.50 106 PHE A C 1
ATOM 840 O O . PHE A 1 106 ? -1.446 -8.590 9.629 1.00 95.50 106 PHE A O 1
ATOM 847 N N . GLY A 1 107 ? -3.624 -8.277 9.210 1.00 91.94 107 GLY A N 1
ATOM 848 C CA . GLY A 1 107 ? -4.093 -9.421 9.983 1.00 91.94 107 GLY A CA 1
ATOM 849 C C . GLY A 1 107 ? -3.920 -9.239 11.494 1.00 91.94 107 GLY A C 1
ATOM 850 O O . GLY A 1 107 ? -3.275 -8.315 11.988 1.00 91.94 107 GLY A O 1
ATOM 851 N N . THR A 1 108 ? -4.447 -10.182 12.273 1.00 88.06 108 THR A N 1
ATOM 852 C CA . THR A 1 108 ? -4.324 -10.171 13.746 1.00 88.06 108 THR A CA 1
ATOM 853 C C . THR A 1 108 ? -2.907 -10.457 14.238 1.00 88.06 108 THR A C 1
ATOM 855 O O . THR A 1 108 ? -2.544 -10.077 15.347 1.00 88.06 108 THR A O 1
ATOM 858 N N . ARG A 1 109 ? -2.084 -11.104 13.404 1.00 87.81 109 ARG A N 1
ATOM 859 C CA . ARG A 1 109 ? -0.651 -11.318 13.664 1.00 87.81 109 ARG A CA 1
ATOM 860 C C . ARG A 1 109 ? 0.202 -10.096 13.334 1.00 87.81 109 ARG A C 1
ATOM 862 O O . ARG A 1 109 ? 1.396 -10.123 13.614 1.00 87.81 109 ARG A O 1
ATOM 869 N N . LEU A 1 110 ? -0.407 -9.053 12.766 1.00 89.31 110 LEU A N 1
ATOM 870 C CA . LEU A 1 110 ? 0.229 -7.784 12.453 1.00 89.31 110 LEU A CA 1
ATOM 871 C C . LEU A 1 110 ? 1.488 -7.979 11.591 1.00 89.31 110 LEU A C 1
ATOM 873 O O . LEU A 1 110 ? 2.613 -7.731 12.033 1.00 89.31 110 LEU A O 1
ATOM 877 N N . ALA A 1 111 ? 1.293 -8.455 10.362 1.00 92.44 111 ALA A N 1
ATOM 878 C CA . ALA A 1 111 ? 2.354 -8.554 9.368 1.00 92.44 111 ALA A CA 1
ATOM 879 C C . ALA A 1 111 ? 3.067 -7.202 9.185 1.00 92.44 111 ALA A C 1
ATOM 881 O O . ALA A 1 111 ? 2.464 -6.139 9.327 1.00 92.44 111 ALA A O 1
ATOM 882 N N . ALA A 1 112 ? 4.371 -7.243 8.899 1.00 94.06 112 ALA A N 1
ATOM 883 C CA . ALA A 1 112 ? 5.155 -6.028 8.682 1.00 94.06 112 ALA A CA 1
ATOM 884 C C . ALA A 1 112 ? 4.823 -5.360 7.340 1.00 94.06 112 ALA A C 1
ATOM 886 O O . ALA A 1 112 ? 4.781 -4.136 7.269 1.00 94.06 112 ALA A O 1
ATOM 887 N N . SER A 1 113 ? 4.556 -6.169 6.313 1.00 95.38 113 SER A N 1
ATOM 888 C CA . SER A 1 113 ? 4.227 -5.708 4.967 1.00 95.38 113 SER A CA 1
ATOM 889 C C . SER A 1 113 ? 3.229 -6.662 4.318 1.00 95.38 113 SER A C 1
ATOM 891 O O . SER A 1 113 ? 3.325 -7.872 4.542 1.00 95.38 113 SER A O 1
ATOM 893 N N . VAL A 1 114 ? 2.300 -6.139 3.518 1.00 94.75 114 VAL A N 1
ATOM 894 C CA . VAL A 1 114 ? 1.290 -6.927 2.790 1.00 94.75 114 VAL A CA 1
ATOM 895 C C . VAL A 1 114 ? 1.052 -6.318 1.410 1.00 94.75 114 VAL A C 1
ATOM 897 O O . VAL A 1 114 ? 0.914 -5.103 1.291 1.00 94.75 114 VAL A O 1
ATOM 900 N N . ALA A 1 115 ? 1.015 -7.152 0.369 1.00 93.56 115 ALA A N 1
ATOM 901 C CA . ALA A 1 115 ? 0.660 -6.710 -0.977 1.00 93.56 115 ALA A CA 1
ATOM 902 C C . ALA A 1 115 ? -0.853 -6.451 -1.067 1.00 93.56 115 ALA A C 1
ATOM 904 O O . ALA A 1 115 ? -1.647 -7.244 -0.556 1.00 93.56 115 ALA A O 1
ATOM 905 N N . TRP A 1 116 ? -1.268 -5.368 -1.720 1.00 93.00 116 TRP A N 1
ATOM 906 C CA . TRP A 1 116 ? -2.665 -4.943 -1.799 1.00 93.00 116 TRP A CA 1
ATOM 907 C C . TRP A 1 116 ? -3.565 -6.017 -2.409 1.00 93.00 116 TRP A C 1
ATOM 909 O O . TRP A 1 116 ? -4.643 -6.282 -1.880 1.00 93.00 116 TRP A O 1
ATOM 919 N N . SER A 1 117 ? -3.084 -6.733 -3.427 1.00 91.12 117 SER A N 1
ATOM 920 C CA . SER A 1 117 ? -3.782 -7.886 -4.017 1.00 91.12 117 SER A CA 1
ATOM 921 C C . SER A 1 117 ? -4.115 -9.022 -3.033 1.00 91.12 117 SER A C 1
ATOM 923 O O . SER A 1 117 ? -4.976 -9.857 -3.319 1.00 91.12 117 SER A O 1
ATOM 925 N N . GLN A 1 118 ? -3.454 -9.076 -1.873 1.00 92.31 118 GLN A N 1
ATOM 926 C CA . GLN A 1 118 ? -3.696 -10.068 -0.821 1.00 92.31 118 GLN A CA 1
ATOM 927 C C . GLN A 1 118 ? -4.672 -9.571 0.251 1.00 92.31 118 GLN A C 1
ATOM 929 O O . GLN A 1 118 ? -5.205 -10.381 1.018 1.00 92.31 118 GLN A O 1
ATOM 934 N N . VAL A 1 119 ? -4.908 -8.259 0.316 1.00 92.88 119 VAL A N 1
ATOM 935 C CA . VAL A 1 119 ? -5.803 -7.642 1.292 1.00 92.88 119 VAL A CA 1
ATOM 936 C C . VAL A 1 119 ? -7.237 -8.031 0.963 1.00 92.88 119 VAL A C 1
ATOM 938 O O . VAL A 1 119 ? -7.695 -7.932 -0.174 1.00 92.88 119 VAL A O 1
ATOM 941 N N . ARG A 1 120 ? -7.976 -8.474 1.981 1.00 90.75 120 ARG A N 1
ATOM 942 C CA . ARG A 1 120 ? -9.416 -8.714 1.867 1.00 90.75 120 ARG A CA 1
ATOM 943 C C . ARG A 1 120 ? -10.153 -7.588 2.579 1.00 90.75 120 ARG A C 1
ATOM 945 O O . ARG A 1 120 ? -10.112 -7.571 3.807 1.00 90.75 120 ARG A O 1
ATOM 952 N N . PRO A 1 121 ? -10.819 -6.675 1.849 1.00 86.88 121 PRO A N 1
ATOM 953 C CA . PRO A 1 121 ? -11.573 -5.589 2.456 1.00 86.88 121 PRO A CA 1
ATOM 954 C C . PRO A 1 121 ? -12.549 -6.095 3.526 1.00 86.88 121 PRO A C 1
ATOM 956 O O . PRO A 1 121 ? -13.233 -7.104 3.296 1.00 86.88 121 PRO A O 1
ATOM 959 N N . PRO A 1 122 ? -12.646 -5.413 4.681 1.00 85.75 122 PRO A N 1
ATOM 960 C CA . PRO A 1 122 ? -13.670 -5.732 5.660 1.00 85.75 122 PRO A CA 1
ATOM 961 C C . PRO A 1 122 ? -15.039 -5.524 5.008 1.00 85.75 122 PRO A C 1
ATOM 963 O O . PRO A 1 122 ? -15.245 -4.570 4.257 1.00 85.75 122 PRO A O 1
ATOM 966 N N . HIS A 1 123 ? -15.982 -6.430 5.260 1.00 75.50 123 HIS A N 1
ATOM 967 C CA . HIS A 1 123 ? -17.348 -6.247 4.782 1.00 75.50 123 HIS A CA 1
ATOM 968 C C . HIS A 1 123 ? -17.912 -4.999 5.458 1.00 75.50 123 HIS A C 1
ATOM 970 O O . HIS A 1 123 ? -18.046 -4.966 6.681 1.00 75.50 123 HIS A O 1
ATOM 976 N N . SER A 1 124 ? -18.186 -3.955 4.677 1.00 58.91 124 SER A N 1
ATOM 977 C CA . SER A 1 124 ? -18.849 -2.762 5.188 1.00 58.91 124 SER A CA 1
ATOM 978 C C . SER A 1 124 ? -20.168 -3.193 5.835 1.00 58.91 124 SER A C 1
ATOM 980 O O . SER A 1 124 ? -20.935 -3.915 5.189 1.00 58.91 124 SER A O 1
ATOM 982 N N . PRO A 1 125 ? -20.482 -2.773 7.072 1.00 52.72 125 PRO A N 1
ATOM 983 C CA . PRO A 1 125 ? -21.858 -2.846 7.521 1.00 52.72 125 PRO A CA 1
ATOM 984 C C . PRO A 1 125 ? -22.668 -1.958 6.573 1.00 52.72 125 PRO A C 1
ATOM 986 O O . PRO A 1 125 ? -22.426 -0.757 6.460 1.00 52.72 125 PRO A O 1
ATOM 989 N N . HIS A 1 126 ? -23.579 -2.574 5.824 1.00 39.69 126 HIS A N 1
ATOM 990 C CA . HIS A 1 126 ? -24.590 -1.859 5.060 1.00 39.69 126 HIS A CA 1
ATOM 991 C C . HIS A 1 126 ? -25.280 -0.881 6.024 1.00 39.69 126 HIS A C 1
ATOM 993 O O . HIS A 1 126 ? -25.683 -1.322 7.104 1.00 39.69 126 HIS A O 1
ATOM 999 N N . PRO A 1 127 ? -25.440 0.415 5.701 1.00 45.53 127 PRO A N 1
ATOM 1000 C CA . PRO A 1 127 ? -26.338 1.252 6.476 1.00 45.53 127 PRO A CA 1
ATOM 1001 C C . PRO A 1 127 ? -27.746 0.696 6.253 1.00 45.53 127 PRO A C 1
ATOM 1003 O O . PRO A 1 127 ? -28.337 0.891 5.192 1.00 45.53 127 PRO A O 1
ATOM 1006 N N . THR A 1 128 ? -28.249 -0.088 7.203 1.00 45.41 128 THR A N 1
ATOM 1007 C CA . THR A 1 128 ? -29.684 -0.328 7.347 1.00 45.41 128 THR A CA 1
ATOM 1008 C C . THR A 1 128 ? -30.284 0.995 7.793 1.00 45.41 128 THR A C 1
ATOM 1010 O O . THR A 1 128 ? -30.123 1.385 8.951 1.00 45.41 128 THR A O 1
ATOM 1013 N N . GLY A 1 129 ? -30.853 1.718 6.828 1.00 42.31 129 GLY A N 1
ATOM 1014 C CA . GLY A 1 129 ? -31.816 2.783 7.096 1.00 42.31 129 GLY A CA 1
ATOM 1015 C C . GLY A 1 129 ? -33.135 2.228 7.612 1.00 42.31 129 GLY A C 1
ATOM 1016 O O . GLY A 1 129 ? -33.358 1.001 7.478 1.00 42.31 129 GLY A O 1
#

Organism: NCBI:txid1712

Secondary structure (DSSP, 8-state):
--HHHHHHHHHHHHHHHHTTTHHHHHHHHHHHHHHHHHHHHHHHHHTPPPPPGGGS-HHHHHHHHTTSEEEEEEEETTEEEEEEEE-S---TTS-HHHHHHHHHHHTTTT-SEEEGGG-----------

Sequence (129 aa):
MRMDEVMRAVPALARSVESADRVPGLAGVLAIVGVIAIGAFMIARNSRPHPTREDLPSVVLDLEERGYLEIEAFFERGAPDWLLHRRRLPDRNLSEHETGWYFAIFGTRLAASVAWSQVRPPHSPHPTG

pLDDT: mean 76.95, std 18.19, range [39.69, 97.06]

Radius of gyration: 32.67 Å; chains: 1; bounding box: 96×22×83 Å